Protein AF-A0A0A1D139-F1 (afdb_monomer)

Secondary structure (DSSP, 8-state):
---GGG-TTTTTT--TT-EEEEEEEE-TT-SS-TT-EEEEETTEEEEE--HHHHHHHHHHHHHHHHTTPPPEEEEEEEESSSEEEEE-

Foldseek 3Di:
DPDLQVQVVQCVPPDAQDKAKWWWAADCPDPVANLWTFTGGPNGTRGTDDNVVSVVCSVVCVVCVVVVHTDIFIWGFHPDVHTDTGTD

Sequence (88 aa):
MRDGHFHKAGFRGLKSGQIVDVDLAPEPGNPAEKWAVALKAAGQRIGYVASDFASLRQDIVARLNKSGKAVVATGLIADTEGRTASVF

Structure (mmCIF, N/CA/C/O backbone):
data_AF-A0A0A1D139-F1
#
_entry.id   AF-A0A0A1D139-F1
#
loop_
_atom_site.group_PDB
_atom_site.id
_atom_site.type_symbol
_atom_site.label_atom_id
_atom_site.label_alt_id
_atom_site.label_comp_id
_atom_site.label_asym_id
_atom_site.label_entity_id
_atom_site.label_seq_id
_atom_site.pdbx_PDB_ins_code
_atom_site.Cartn_x
_atom_site.Cartn_y
_atom_site.Cartn_z
_atom_site.occupancy
_atom_site.B_iso_or_equiv
_atom_site.auth_seq_id
_atom_site.auth_comp_id
_atom_site.auth_asym_id
_atom_site.auth_atom_id
_atom_site.pdbx_PDB_model_num
ATOM 1 N N . MET A 1 1 ? -1.041 -11.132 -6.102 1.00 49.19 1 MET A N 1
ATOM 2 C CA . MET A 1 1 ? -0.119 -10.336 -5.265 1.00 49.19 1 MET A CA 1
ATOM 3 C C . MET A 1 1 ? 1.210 -11.081 -5.216 1.00 49.19 1 MET A C 1
ATOM 5 O O . MET A 1 1 ? 1.171 -12.289 -5.025 1.00 49.19 1 MET A O 1
ATOM 9 N N . ARG A 1 2 ? 2.347 -10.429 -5.481 1.00 49.09 2 ARG A N 1
ATOM 10 C CA . ARG A 1 2 ? 3.681 -11.043 -5.326 1.00 49.09 2 ARG A CA 1
ATOM 11 C C . ARG A 1 2 ? 4.313 -10.548 -4.015 1.00 49.09 2 ARG A C 1
ATOM 13 O O . ARG A 1 2 ? 4.016 -9.442 -3.574 1.00 49.09 2 ARG A O 1
ATOM 20 N N . ASP A 1 3 ? 5.139 -11.389 -3.393 1.00 54.81 3 ASP A N 1
ATOM 21 C CA . ASP A 1 3 ? 6.130 -11.029 -2.359 1.00 54.81 3 ASP A CA 1
ATOM 22 C C . ASP A 1 3 ? 5.693 -10.814 -0.893 1.00 54.81 3 ASP A C 1
ATOM 24 O O . ASP A 1 3 ? 6.518 -10.414 -0.068 1.00 54.81 3 ASP A O 1
ATOM 28 N N . GLY A 1 4 ? 4.470 -11.187 -0.490 1.00 56.19 4 GLY A N 1
ATOM 29 C CA . GLY A 1 4 ? 4.058 -11.150 0.933 1.00 56.19 4 GLY A CA 1
ATOM 30 C C . GLY A 1 4 ? 5.000 -11.927 1.877 1.00 56.19 4 GLY A C 1
ATOM 31 O O . GLY A 1 4 ? 5.253 -11.515 3.012 1.00 56.19 4 GLY A O 1
ATOM 32 N N . HIS A 1 5 ? 5.629 -12.995 1.373 1.00 54.78 5 HIS A N 1
ATOM 33 C CA . HIS A 1 5 ? 6.586 -13.824 2.116 1.00 54.78 5 HIS A CA 1
ATOM 34 C C . HIS A 1 5 ? 7.853 -13.081 2.572 1.00 54.78 5 HIS A C 1
ATOM 36 O O . HIS A 1 5 ? 8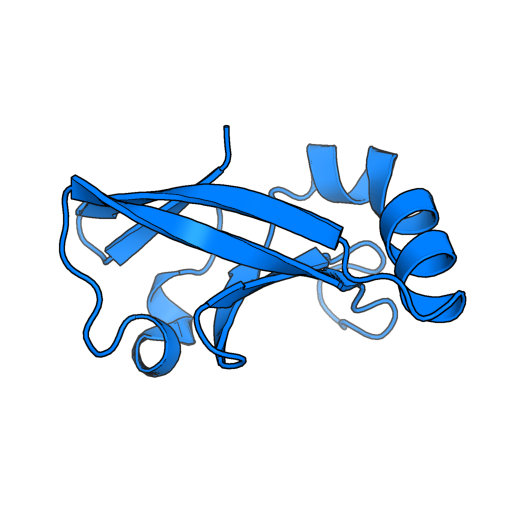.461 -13.489 3.566 1.00 54.78 5 HIS A O 1
ATOM 42 N N . PHE A 1 6 ? 8.243 -11.994 1.895 1.00 58.22 6 PHE A N 1
ATOM 43 C CA . PHE A 1 6 ? 9.426 -11.198 2.244 1.00 58.22 6 PHE A CA 1
ATOM 44 C C . PHE A 1 6 ? 9.139 -10.141 3.322 1.00 58.22 6 PHE A C 1
ATOM 46 O O . PHE A 1 6 ? 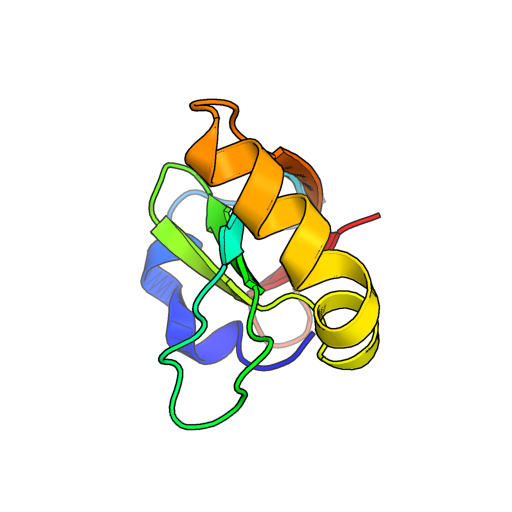10.063 -9.566 3.894 1.00 58.22 6 PHE A O 1
ATOM 53 N N . HIS A 1 7 ? 7.865 -9.923 3.664 1.00 68.38 7 HIS A N 1
ATOM 54 C CA . HIS A 1 7 ? 7.414 -8.855 4.559 1.00 68.38 7 HIS A CA 1
ATOM 55 C C . HIS A 1 7 ? 6.770 -9.377 5.855 1.00 68.38 7 HIS A C 1
ATOM 57 O O . HIS A 1 7 ? 5.857 -8.766 6.408 1.00 68.38 7 HIS A O 1
ATOM 63 N N . LYS A 1 8 ? 7.279 -10.495 6.396 1.00 71.06 8 LYS A N 1
ATOM 64 C CA . LYS A 1 8 ? 6.736 -11.166 7.601 1.00 71.06 8 LYS A CA 1
ATOM 65 C C . LYS A 1 8 ? 6.547 -10.238 8.807 1.00 71.06 8 LYS A C 1
ATOM 67 O O . LYS A 1 8 ? 5.612 -10.435 9.579 1.00 71.06 8 LYS A O 1
ATOM 72 N N . ALA A 1 9 ? 7.413 -9.234 8.966 1.00 76.00 9 ALA A N 1
ATOM 73 C CA . ALA A 1 9 ? 7.326 -8.267 10.059 1.00 76.00 9 ALA A CA 1
ATOM 74 C C . ALA A 1 9 ? 6.041 -7.423 10.005 1.00 76.00 9 ALA A C 1
ATOM 76 O O . ALA A 1 9 ? 5.440 -7.182 11.050 1.00 76.00 9 ALA A O 1
ATOM 77 N N . GLY A 1 10 ? 5.580 -7.039 8.810 1.00 78.00 10 GLY A N 1
ATOM 78 C CA . GLY A 1 10 ? 4.354 -6.256 8.647 1.00 78.00 10 GLY A CA 1
ATOM 79 C C . GLY A 1 10 ? 3.078 -7.052 8.934 1.00 78.00 10 GLY A C 1
ATOM 80 O O . GLY A 1 10 ? 2.058 -6.472 9.282 1.00 78.00 10 GLY A O 1
ATOM 81 N N . PHE A 1 11 ? 3.135 -8.386 8.860 1.00 82.31 11 PHE A N 1
ATOM 82 C CA . PHE A 1 11 ? 2.020 -9.265 9.232 1.00 82.31 11 PHE A CA 1
ATOM 83 C C . PHE A 1 11 ? 1.998 -9.627 10.726 1.00 82.31 11 PHE A C 1
ATOM 85 O O . PHE A 1 11 ? 1.195 -10.465 11.153 1.00 82.31 11 PHE A O 1
ATOM 92 N N . ARG A 1 12 ? 2.892 -9.064 11.549 1.00 83.25 12 ARG A N 1
ATOM 93 C CA . ARG A 1 12 ? 2.925 -9.352 12.987 1.00 83.25 12 ARG A CA 1
ATOM 94 C C . ARG A 1 12 ? 1.672 -8.783 13.657 1.00 83.25 12 ARG A C 1
ATOM 96 O O . ARG A 1 12 ? 1.411 -7.593 13.587 1.00 83.25 12 ARG A O 1
ATOM 103 N N . GLY A 1 13 ? 0.919 -9.649 14.334 1.00 83.62 13 GLY A N 1
ATOM 104 C CA . GLY A 1 13 ? -0.335 -9.278 15.002 1.00 83.62 13 GLY A CA 1
ATOM 105 C C . GLY A 1 13 ? -1.577 -9.361 14.112 1.00 83.62 13 GLY A C 1
ATOM 106 O O . GLY A 1 13 ? -2.684 -9.307 14.641 1.00 83.62 13 GLY A O 1
ATOM 107 N N . LEU A 1 14 ? -1.411 -9.572 12.802 1.00 85.50 14 LEU A N 1
ATOM 108 C CA . LEU A 1 14 ? -2.523 -9.807 11.885 1.00 85.50 14 LEU A CA 1
ATOM 109 C C . LEU A 1 14 ? -2.919 -11.287 11.869 1.00 85.50 14 LEU A C 1
ATOM 111 O O . LEU A 1 14 ? -2.062 -12.178 11.923 1.00 85.50 14 LEU A O 1
ATOM 115 N N . LYS A 1 15 ? -4.225 -11.548 11.793 1.00 86.81 15 LYS A N 1
ATOM 116 C CA . LYS A 1 15 ? -4.806 -12.897 11.760 1.00 86.81 15 LYS A CA 1
ATOM 117 C C . LYS A 1 15 ? -5.361 -13.218 10.377 1.00 86.81 15 LYS A C 1
ATOM 119 O O . LYS A 1 15 ? -5.851 -12.334 9.687 1.00 86.81 15 LYS A O 1
ATOM 124 N N . SER A 1 16 ? -5.321 -14.493 9.996 1.00 87.38 16 SER A N 1
ATOM 125 C CA . SER A 1 16 ? -6.057 -14.963 8.817 1.00 87.38 16 SER A CA 1
ATOM 126 C C . SER A 1 16 ? -7.555 -14.685 8.984 1.00 87.38 16 SER A C 1
ATOM 128 O O . SER A 1 16 ? -8.084 -14.787 10.092 1.00 87.38 16 SER A O 1
ATOM 130 N N . GLY A 1 17 ? -8.217 -14.282 7.903 1.00 88.38 17 GLY A N 1
ATOM 131 C CA . GLY A 1 17 ? -9.611 -13.838 7.887 1.00 88.38 17 GLY A CA 1
ATOM 132 C C . GLY A 1 17 ? -9.836 -12.414 8.407 1.00 88.38 17 GLY A C 1
ATOM 133 O O . GLY A 1 17 ? -10.969 -11.940 8.399 1.00 88.38 17 GLY A O 1
ATOM 134 N N . GLN A 1 18 ? -8.794 -11.712 8.864 1.00 90.75 18 GLN A N 1
ATOM 135 C CA . GLN A 1 18 ? -8.932 -10.347 9.363 1.00 90.75 18 GLN A CA 1
ATOM 136 C C . GLN A 1 18 ? -9.095 -9.358 8.208 1.00 90.75 18 GLN A C 1
ATOM 138 O O . GLN A 1 18 ? -8.293 -9.352 7.273 1.00 90.75 18 GLN A O 1
ATOM 143 N N . ILE A 1 19 ? -10.096 -8.485 8.319 1.00 91.00 19 ILE A N 1
ATOM 144 C CA . ILE A 1 19 ? -10.222 -7.295 7.477 1.00 91.00 19 ILE A CA 1
ATOM 145 C C . ILE A 1 19 ? -9.366 -6.185 8.090 1.00 91.00 19 ILE A C 1
ATOM 147 O O . ILE A 1 19 ? -9.442 -5.927 9.294 1.00 91.00 19 ILE A O 1
ATOM 151 N N . VAL A 1 20 ? -8.529 -5.557 7.273 1.00 90.44 20 VAL A N 1
ATOM 152 C CA . VAL A 1 20 ? -7.635 -4.469 7.669 1.00 90.44 20 VAL A CA 1
ATOM 153 C C . VAL A 1 20 ? -7.675 -3.355 6.640 1.00 90.44 20 VAL A C 1
ATOM 155 O O . VAL A 1 20 ? -7.767 -3.617 5.442 1.00 90.44 20 VAL A O 1
ATOM 158 N N . ASP A 1 21 ? -7.531 -2.121 7.102 1.00 92.94 21 ASP A N 1
ATOM 159 C CA . ASP A 1 21 ? -7.208 -1.013 6.213 1.00 92.94 21 ASP A CA 1
ATOM 160 C C . ASP A 1 21 ? -5.697 -0.972 5.981 1.00 92.94 21 ASP A C 1
ATOM 162 O O . ASP A 1 21 ? -4.892 -1.186 6.897 1.00 92.94 21 ASP A O 1
ATOM 166 N N . VAL A 1 22 ? -5.317 -0.734 4.730 1.00 93.19 22 VAL A N 1
ATOM 167 C CA . VAL A 1 22 ? -3.930 -0.670 4.282 1.00 93.19 22 VAL A CA 1
ATOM 168 C C . VAL A 1 22 ? -3.671 0.640 3.558 1.00 93.19 22 VAL A C 1
ATOM 170 O O . VAL A 1 22 ? -4.448 1.056 2.699 1.00 93.19 22 VAL A O 1
ATOM 173 N N . ASP A 1 23 ? -2.547 1.271 3.874 1.00 94.44 23 ASP A N 1
ATOM 174 C CA . ASP A 1 23 ? -2.088 2.468 3.182 1.00 94.44 23 ASP A CA 1
ATOM 175 C C . ASP A 1 23 ? -1.397 2.082 1.872 1.00 94.44 23 ASP A C 1
ATOM 177 O O . ASP A 1 23 ? -0.575 1.158 1.827 1.00 94.44 23 ASP A O 1
ATOM 181 N N . LEU A 1 24 ? -1.686 2.837 0.815 1.00 94.00 24 LEU A N 1
ATOM 182 C CA . LEU A 1 24 ? -1.030 2.735 -0.481 1.00 94.00 24 LEU A CA 1
ATOM 183 C C . LEU A 1 24 ? 0.055 3.809 -0.580 1.00 94.00 24 LEU A C 1
ATOM 185 O O . LEU A 1 24 ? -0.232 5.009 -0.616 1.00 94.00 24 LEU A O 1
ATOM 189 N N . ALA A 1 25 ? 1.310 3.373 -0.673 1.00 93.94 25 ALA A N 1
ATOM 190 C CA . ALA A 1 25 ? 2.471 4.249 -0.793 1.00 93.94 25 ALA A CA 1
ATOM 191 C C . ALA A 1 25 ? 3.209 3.995 -2.120 1.00 93.94 25 ALA A C 1
ATOM 193 O O . ALA A 1 25 ? 3.667 2.876 -2.347 1.00 93.94 25 ALA A O 1
ATOM 194 N N . PRO A 1 26 ? 3.357 4.996 -3.001 1.00 93.19 26 PRO A N 1
ATOM 195 C CA . PRO A 1 26 ? 4.070 4.824 -4.260 1.00 93.19 26 PRO A CA 1
ATOM 196 C C . PRO A 1 26 ? 5.580 4.735 -4.005 1.00 93.19 26 PRO A C 1
ATOM 198 O O . PRO A 1 26 ? 6.126 5.463 -3.175 1.00 93.19 26 PRO A O 1
ATOM 201 N N . GLU A 1 27 ? 6.267 3.876 -4.7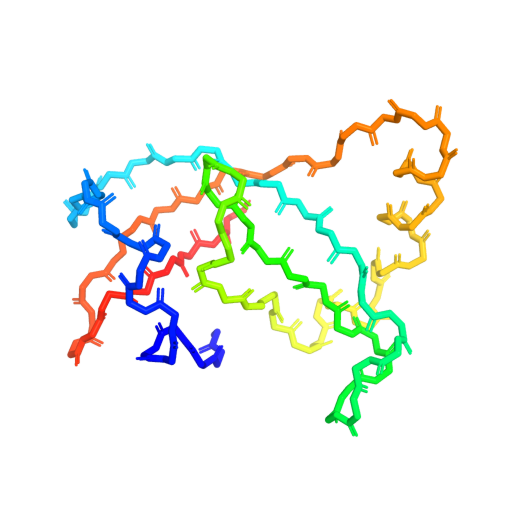52 1.00 91.62 27 GLU A N 1
ATOM 202 C CA . GLU A 1 27 ? 7.717 3.681 -4.675 1.00 91.62 27 GLU A CA 1
ATOM 203 C C . GLU A 1 27 ? 8.355 3.814 -6.066 1.00 91.62 27 GLU A C 1
ATOM 205 O O . GLU A 1 27 ? 8.847 2.836 -6.625 1.00 91.62 27 GLU A O 1
ATOM 210 N N . PRO A 1 28 ? 8.382 5.028 -6.649 1.00 85.38 28 PRO A N 1
ATOM 211 C CA . PRO A 1 28 ? 8.881 5.246 -8.011 1.00 85.38 28 PRO A CA 1
ATOM 212 C C . PRO A 1 28 ? 10.378 4.936 -8.190 1.00 85.38 28 PRO A C 1
ATOM 214 O O . PRO A 1 28 ? 10.844 4.805 -9.317 1.00 85.38 28 PRO A O 1
ATOM 217 N N . GLY A 1 29 ? 11.136 4.825 -7.092 1.00 84.94 29 GLY A N 1
ATOM 218 C CA . GLY A 1 29 ? 12.547 4.425 -7.087 1.00 84.94 29 GLY A CA 1
ATOM 219 C C . GLY A 1 29 ? 12.779 2.923 -6.895 1.00 84.94 29 GLY A C 1
ATOM 220 O O . GLY A 1 29 ? 13.916 2.521 -6.658 1.00 84.94 29 GLY A O 1
ATOM 221 N N . ASN A 1 30 ? 11.732 2.094 -6.926 1.00 84.25 30 ASN A N 1
ATOM 222 C CA . ASN A 1 30 ? 11.884 0.654 -6.757 1.00 84.25 30 ASN A CA 1
ATOM 223 C C . ASN A 1 30 ? 12.636 0.054 -7.970 1.00 84.25 30 ASN A C 1
ATOM 225 O O . ASN A 1 30 ? 12.185 0.219 -9.106 1.00 84.25 30 ASN A O 1
ATOM 229 N N . PRO A 1 31 ? 13.770 -0.646 -7.757 1.00 83.19 31 PRO A N 1
ATOM 230 C CA . PRO A 1 31 ? 14.614 -1.148 -8.843 1.00 83.19 31 PRO A CA 1
ATOM 231 C C . PRO A 1 31 ? 13.966 -2.27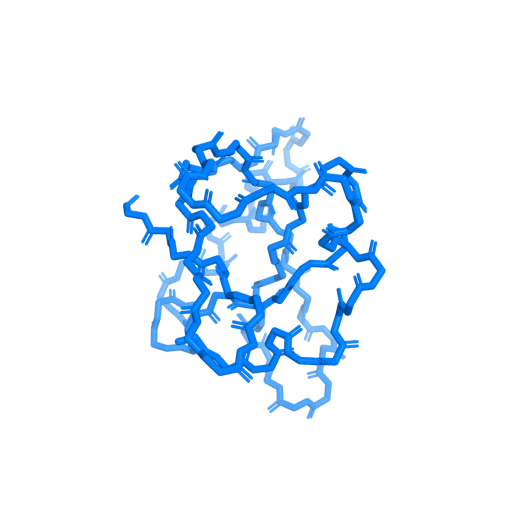8 -9.654 1.00 83.19 31 PRO A C 1
ATOM 233 O O . PRO A 1 31 ? 14.386 -2.522 -10.782 1.00 83.19 31 PRO A O 1
ATOM 236 N N . ALA A 1 32 ? 12.965 -2.969 -9.100 1.00 84.56 32 ALA A N 1
ATOM 237 C CA . ALA A 1 32 ? 12.255 -4.045 -9.786 1.00 84.56 32 ALA A CA 1
ATOM 238 C C . ALA A 1 32 ? 11.089 -3.523 -10.640 1.00 84.56 32 ALA A C 1
ATOM 240 O O . ALA A 1 32 ? 10.842 -4.041 -11.727 1.00 84.56 32 ALA A O 1
ATOM 241 N N . GLU A 1 33 ? 10.375 -2.496 -10.167 1.00 84.19 33 GLU A N 1
ATOM 242 C CA . GLU A 1 33 ? 9.196 -1.961 -10.848 1.00 84.19 33 GLU A CA 1
ATOM 243 C C . GLU A 1 33 ? 9.023 -0.453 -10.606 1.00 84.19 33 GLU A C 1
ATOM 245 O O . GLU A 1 33 ? 8.671 -0.017 -9.513 1.00 84.19 33 GLU A O 1
ATOM 250 N N . LYS A 1 34 ? 9.157 0.355 -11.668 1.00 87.19 34 LYS A N 1
ATOM 251 C CA . LYS A 1 34 ? 9.006 1.827 -11.612 1.00 87.19 34 LYS A CA 1
ATOM 252 C C . LYS A 1 34 ? 7.625 2.324 -11.160 1.00 87.19 34 LYS A C 1
ATOM 254 O O . LYS A 1 34 ? 7.469 3.484 -10.784 1.00 87.19 34 LYS A O 1
ATOM 259 N N . TRP A 1 35 ? 6.608 1.470 -11.240 1.00 90.69 35 TRP A N 1
ATOM 260 C CA . TRP A 1 35 ? 5.233 1.790 -10.859 1.00 90.69 35 TRP A CA 1
ATOM 261 C C . TRP A 1 35 ? 4.825 1.162 -9.526 1.00 90.69 35 TRP A C 1
ATOM 263 O O . TRP A 1 35 ? 3.645 1.194 -9.198 1.00 90.69 35 TRP A O 1
ATOM 273 N N . ALA A 1 36 ? 5.768 0.613 -8.753 1.00 91.75 36 ALA A N 1
ATOM 274 C CA . ALA A 1 36 ? 5.464 -0.095 -7.518 1.00 91.75 36 ALA A CA 1
ATOM 275 C C . ALA A 1 36 ? 4.622 0.758 -6.555 1.00 91.75 36 ALA A C 1
ATOM 277 O O . ALA A 1 36 ? 4.931 1.919 -6.276 1.00 91.75 36 ALA A O 1
ATOM 278 N N . VAL A 1 37 ? 3.569 0.148 -6.010 1.00 93.69 37 VAL A N 1
ATOM 279 C CA . VAL A 1 37 ? 2.757 0.713 -4.929 1.00 93.69 37 VAL A CA 1
ATOM 280 C C . VAL A 1 37 ? 2.801 -0.263 -3.765 1.00 93.69 37 VAL A C 1
ATOM 282 O O . VAL A 1 37 ? 2.281 -1.374 -3.851 1.00 93.69 37 VAL A O 1
ATOM 285 N N . ALA A 1 38 ? 3.459 0.138 -2.684 1.00 92.81 38 ALA A N 1
ATOM 286 C CA . ALA A 1 38 ? 3.554 -0.640 -1.463 1.00 92.81 38 ALA A CA 1
ATOM 287 C C . ALA A 1 38 ? 2.235 -0.596 -0.686 1.00 92.81 38 ALA A C 1
ATOM 289 O O . ALA A 1 38 ? 1.601 0.454 -0.574 1.00 92.81 38 ALA A O 1
ATOM 290 N N . LEU A 1 39 ? 1.878 -1.737 -0.104 1.00 92.44 39 LEU A N 1
ATOM 291 C CA . LEU A 1 39 ? 0.806 -1.874 0.872 1.00 92.44 39 LEU A CA 1
ATOM 292 C C . LEU A 1 39 ? 1.402 -1.836 2.270 1.00 92.44 39 LEU A C 1
ATOM 294 O O . LEU A 1 39 ? 2.342 -2.588 2.563 1.00 92.44 39 LEU A O 1
ATOM 298 N N . LYS A 1 40 ? 0.855 -0.987 3.139 1.00 92.50 40 LYS A N 1
ATOM 299 C CA . LYS A 1 40 ? 1.297 -0.875 4.529 1.00 92.50 40 LYS A CA 1
ATOM 300 C C . LYS A 1 40 ? 0.140 -1.092 5.496 1.00 92.50 40 LYS A C 1
ATOM 302 O O . LYS A 1 40 ? -0.891 -0.453 5.365 1.00 92.50 40 LYS A O 1
ATOM 307 N N . ALA A 1 41 ? 0.336 -1.949 6.491 1.00 89.62 41 ALA A N 1
ATOM 308 C CA . ALA A 1 41 ? -0.562 -2.084 7.635 1.00 89.62 41 ALA A CA 1
ATOM 309 C C . ALA A 1 41 ? 0.156 -1.567 8.883 1.00 89.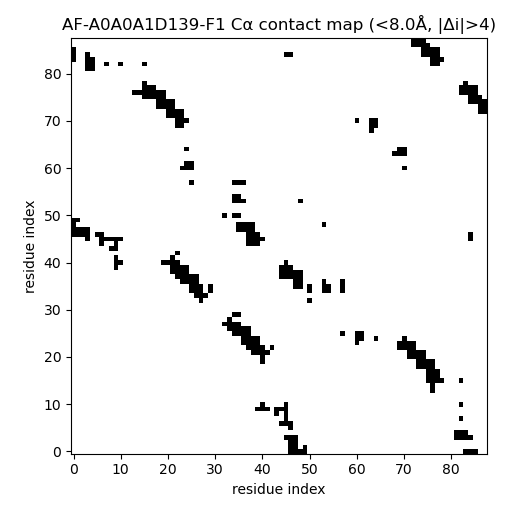62 41 ALA A C 1
ATOM 311 O O . ALA A 1 41 ? 1.305 -1.940 9.129 1.00 89.62 41 ALA A O 1
ATOM 312 N N . ALA A 1 42 ? -0.493 -0.688 9.653 1.00 86.75 42 ALA A N 1
ATOM 313 C CA . ALA A 1 42 ? 0.108 -0.043 10.828 1.00 86.75 42 ALA A CA 1
ATOM 314 C C . ALA A 1 42 ? 1.501 0.571 10.538 1.00 86.75 42 ALA A C 1
ATOM 316 O O . ALA A 1 42 ? 2.446 0.428 11.315 1.00 86.75 42 ALA A O 1
ATOM 317 N N . GLY A 1 43 ? 1.653 1.201 9.366 1.00 86.69 43 GLY A N 1
ATOM 318 C CA . GLY A 1 43 ? 2.909 1.807 8.908 1.00 86.69 43 GLY A CA 1
ATOM 319 C C . GLY A 1 43 ? 3.993 0.823 8.442 1.00 86.69 43 GLY A C 1
ATOM 320 O O . GLY A 1 43 ? 5.027 1.261 7.936 1.00 86.69 43 GLY A O 1
ATOM 321 N N . GLN A 1 44 ? 3.774 -0.489 8.555 1.00 89.75 44 GLN A N 1
ATOM 322 C CA . GLN A 1 44 ? 4.719 -1.523 8.130 1.00 89.75 44 GLN A CA 1
ATOM 323 C C . GLN A 1 44 ? 4.343 -2.082 6.762 1.00 89.75 44 GLN A C 1
ATOM 325 O O . GLN A 1 44 ? 3.183 -2.400 6.514 1.00 89.75 44 GLN A O 1
ATOM 330 N N . ARG A 1 45 ? 5.329 -2.246 5.873 1.00 90.44 45 ARG A N 1
ATOM 331 C CA . ARG A 1 45 ? 5.103 -2.845 4.552 1.00 90.44 45 ARG A CA 1
ATOM 332 C C . ARG A 1 45 ? 4.705 -4.311 4.710 1.00 90.44 45 ARG A C 1
ATOM 334 O O . ARG A 1 45 ? 5.398 -5.058 5.395 1.00 90.44 45 ARG A O 1
ATOM 341 N N . ILE A 1 46 ? 3.622 -4.701 4.048 1.00 88.19 46 ILE A N 1
ATOM 342 C CA . ILE A 1 46 ? 3.122 -6.084 3.987 1.00 88.19 46 ILE A CA 1
ATOM 343 C C . ILE A 1 46 ? 3.192 -6.671 2.573 1.00 88.19 46 ILE A C 1
ATOM 345 O O . ILE A 1 46 ? 2.995 -7.866 2.384 1.00 88.19 46 ILE A O 1
ATOM 349 N N . GLY A 1 47 ? 3.496 -5.846 1.571 1.00 89.25 47 GLY A N 1
ATOM 350 C CA . GLY A 1 47 ? 3.655 -6.282 0.191 1.00 89.25 47 GLY A CA 1
ATOM 351 C C . GLY A 1 47 ? 3.494 -5.132 -0.786 1.00 89.25 47 GLY A C 1
ATOM 352 O O . GLY A 1 47 ? 3.635 -3.963 -0.418 1.00 89.25 47 GLY A O 1
ATOM 353 N N . TYR A 1 48 ? 3.160 -5.486 -2.021 1.00 90.19 48 TYR A N 1
ATOM 354 C CA . TYR A 1 48 ? 2.883 -4.545 -3.097 1.00 90.19 48 TYR A CA 1
ATOM 355 C C . TYR A 1 48 ? 1.559 -4.879 -3.768 1.00 90.19 48 TYR A C 1
ATOM 357 O O . TYR A 1 48 ? 1.131 -6.035 -3.824 1.00 90.19 48 TYR A O 1
ATOM 365 N N . VAL A 1 49 ? 0.921 -3.848 -4.305 1.00 89.56 49 VAL A N 1
ATOM 366 C CA . VAL A 1 49 ? -0.196 -4.006 -5.229 1.00 89.56 49 VAL A CA 1
ATOM 367 C C . VAL A 1 49 ? 0.295 -4.725 -6.490 1.00 89.56 49 VAL A C 1
ATOM 369 O O . VAL A 1 49 ? 1.456 -4.603 -6.872 1.00 89.56 49 VAL A O 1
ATOM 372 N N . ALA A 1 50 ? -0.581 -5.499 -7.135 1.00 86.69 50 ALA A N 1
ATOM 373 C CA . ALA A 1 50 ? -0.242 -6.163 -8.390 1.00 86.69 50 ALA A CA 1
ATOM 374 C C . ALA A 1 50 ? 0.162 -5.143 -9.468 1.00 86.69 50 ALA A C 1
ATOM 376 O O . ALA A 1 50 ? -0.503 -4.116 -9.625 1.00 86.69 50 ALA A O 1
ATOM 377 N N . SER A 1 51 ? 1.213 -5.466 -10.223 1.00 83.94 51 SER A N 1
ATOM 378 C CA . SER A 1 51 ? 1.841 -4.596 -11.223 1.00 83.94 51 SER A CA 1
ATOM 379 C C . SER A 1 51 ? 0.853 -3.992 -12.225 1.00 83.94 51 SER A C 1
ATOM 381 O O . SER A 1 51 ? 0.902 -2.794 -12.490 1.00 83.94 51 SER A O 1
ATOM 383 N N . ASP A 1 52 ? -0.125 -4.769 -12.701 1.00 85.69 52 ASP A N 1
ATOM 384 C CA . ASP A 1 52 ? -1.140 -4.279 -13.646 1.00 85.69 52 ASP A CA 1
ATOM 385 C C . ASP A 1 52 ? -1.959 -3.123 -13.057 1.00 85.69 52 ASP A C 1
ATOM 387 O O . ASP A 1 52 ? -2.129 -2.078 -13.682 1.00 85.69 52 ASP A O 1
ATOM 391 N N . PHE A 1 53 ? -2.405 -3.262 -11.809 1.00 84.12 53 PHE A N 1
ATOM 392 C CA . PHE A 1 53 ? -3.138 -2.207 -11.115 1.00 84.12 53 PHE A CA 1
ATOM 393 C C . PHE A 1 53 ? -2.226 -1.032 -10.762 1.00 84.12 53 PHE A C 1
ATOM 395 O O . PHE A 1 53 ? -2.627 0.126 -10.888 1.00 84.12 53 PHE A O 1
ATOM 402 N N . ALA A 1 54 ? -1.004 -1.324 -10.316 1.00 86.06 54 ALA A N 1
ATOM 403 C CA . ALA A 1 54 ? -0.030 -0.315 -9.933 1.00 86.06 54 ALA A CA 1
ATOM 404 C C . ALA A 1 54 ? 0.314 0.591 -11.129 1.00 86.06 54 ALA A C 1
ATOM 406 O O . ALA A 1 54 ? 0.243 1.813 -11.017 1.00 86.06 54 ALA A O 1
ATOM 407 N N . SER A 1 55 ? 0.545 0.009 -12.308 1.00 86.56 55 SER A N 1
ATOM 408 C CA . SER A 1 55 ? 0.833 0.740 -13.548 1.00 86.56 55 SER A CA 1
ATOM 409 C C . SER A 1 55 ? -0.274 1.711 -13.973 1.00 86.56 55 SER A C 1
ATOM 411 O O . SER A 1 55 ? 0.021 2.758 -14.544 1.00 86.56 55 SER A O 1
ATOM 413 N N . LEU A 1 56 ? -1.534 1.396 -13.654 1.00 86.62 56 LEU A N 1
ATOM 414 C CA . LEU A 1 56 ? -2.699 2.202 -14.022 1.00 86.62 56 LEU A CA 1
ATOM 415 C C . LEU A 1 56 ? -3.038 3.304 -13.011 1.00 86.62 56 LEU A C 1
ATOM 417 O O . LEU A 1 56 ? -3.791 4.212 -13.353 1.00 86.62 56 LEU A O 1
ATOM 421 N N . ARG A 1 57 ? -2.590 3.182 -11.754 1.00 86.62 57 ARG A N 1
ATOM 422 C CA . ARG A 1 57 ? -3.084 4.020 -10.642 1.00 86.62 57 ARG A CA 1
ATOM 423 C C . ARG A 1 57 ? -1.990 4.650 -9.780 1.00 86.62 57 ARG A C 1
ATOM 425 O O . ARG A 1 57 ? -2.319 5.414 -8.870 1.00 86.62 57 ARG A O 1
ATOM 432 N N . GLN A 1 58 ? -0.709 4.352 -10.019 1.00 91.62 58 GLN A N 1
ATOM 433 C CA . GLN A 1 58 ? 0.395 4.892 -9.212 1.00 91.62 58 GLN A CA 1
ATOM 434 C C . GLN A 1 58 ? 0.425 6.423 -9.232 1.00 91.62 58 GLN A C 1
ATOM 436 O O . GLN A 1 58 ? 0.642 7.034 -8.191 1.00 91.62 58 GLN A O 1
ATOM 441 N N . ASP A 1 59 ? 0.135 7.047 -10.371 1.00 92.50 59 ASP A N 1
ATOM 442 C CA . ASP A 1 59 ? 0.090 8.501 -10.536 1.00 92.50 59 ASP A CA 1
ATOM 443 C C . ASP A 1 59 ? -0.973 9.168 -9.642 1.00 92.50 59 ASP A C 1
ATOM 445 O O . ASP A 1 59 ? -0.695 10.171 -8.978 1.00 92.50 59 ASP A O 1
ATOM 449 N N . ILE A 1 60 ? -2.168 8.579 -9.560 1.00 91.88 60 ILE A N 1
ATOM 450 C CA . ILE A 1 60 ? -3.263 9.024 -8.693 1.00 91.88 60 ILE A CA 1
ATOM 451 C C . ILE A 1 60 ? -2.840 8.894 -7.231 1.00 91.88 60 ILE A C 1
ATOM 453 O O . ILE A 1 60 ? -2.966 9.850 -6.459 1.00 91.88 60 ILE A O 1
ATOM 457 N N . VAL A 1 61 ? -2.292 7.734 -6.860 1.00 92.50 61 VAL A N 1
ATOM 458 C CA . VAL A 1 61 ? -1.800 7.465 -5.504 1.00 92.50 61 VAL A CA 1
ATOM 459 C C . VAL A 1 61 ? -0.700 8.461 -5.124 1.00 92.50 61 VAL A C 1
ATOM 461 O O . VAL A 1 61 ? -0.725 9.024 -4.029 1.00 92.50 61 VAL A O 1
ATOM 464 N N . ALA A 1 62 ? 0.241 8.737 -6.025 1.00 92.88 62 ALA A N 1
ATOM 465 C CA . ALA A 1 62 ? 1.321 9.690 -5.809 1.00 92.88 62 ALA A CA 1
ATOM 466 C C . ALA A 1 62 ? 0.822 11.125 -5.682 1.00 92.88 62 ALA A C 1
ATOM 468 O O . ALA A 1 62 ? 1.247 11.844 -4.775 1.00 92.88 62 ALA A O 1
ATOM 469 N N . ARG A 1 63 ? -0.113 11.546 -6.535 1.00 94.12 63 ARG A N 1
ATOM 470 C CA . ARG A 1 63 ? -0.696 12.888 -6.478 1.00 94.12 63 ARG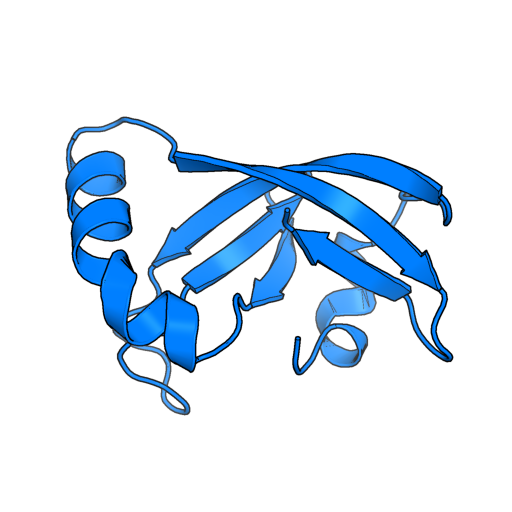 A CA 1
ATOM 471 C C . ARG A 1 63 ? -1.444 13.126 -5.168 1.00 94.12 63 ARG A C 1
ATOM 473 O O . ARG A 1 63 ? -1.276 14.185 -4.565 1.00 94.12 63 ARG A O 1
ATOM 480 N N . LEU A 1 64 ? -2.247 12.161 -4.723 1.00 93.38 64 LEU A N 1
ATOM 481 C CA . LEU A 1 64 ? -3.007 12.270 -3.477 1.00 93.38 64 LEU A CA 1
ATOM 482 C C . LEU A 1 64 ? -2.081 12.287 -2.257 1.00 93.38 64 LEU A C 1
ATOM 484 O O . LEU A 1 64 ? -2.171 13.224 -1.460 1.00 93.38 64 LEU A O 1
ATOM 488 N N . ASN A 1 65 ? -1.119 11.363 -2.181 1.00 92.31 65 ASN A N 1
ATOM 489 C CA . ASN A 1 65 ? -0.120 11.354 -1.110 1.00 92.31 65 ASN A CA 1
ATOM 490 C C . ASN A 1 65 ? 0.686 12.665 -1.065 1.00 92.31 65 ASN A C 1
ATOM 492 O O . ASN A 1 65 ? 0.847 13.251 0.004 1.00 92.31 65 ASN A O 1
ATOM 496 N N . LYS A 1 66 ? 1.113 13.204 -2.218 1.00 92.94 66 LYS A N 1
ATOM 497 C CA . LYS A 1 66 ? 1.820 14.498 -2.298 1.00 92.94 66 LYS A CA 1
ATOM 498 C C . LYS A 1 66 ? 0.967 15.681 -1.823 1.00 92.94 66 LYS A C 1
ATOM 500 O O . LYS A 1 66 ? 1.518 16.667 -1.346 1.00 92.94 66 LYS A O 1
ATOM 505 N N . SER A 1 67 ? -0.359 15.591 -1.929 1.00 94.56 67 SER A N 1
ATOM 506 C CA . SER A 1 67 ? -1.284 16.606 -1.403 1.00 94.56 67 SER A CA 1
ATOM 507 C C . SER A 1 67 ? -1.525 16.509 0.111 1.00 94.56 67 SER A C 1
ATOM 509 O O . SER A 1 67 ? -2.329 17.269 0.644 1.00 94.56 67 SER A O 1
ATOM 511 N N . GLY A 1 68 ? -0.856 15.576 0.800 1.00 93.00 68 GLY A N 1
ATOM 512 C CA . GLY A 1 68 ? -1.032 15.326 2.231 1.00 93.00 68 GLY A CA 1
ATOM 513 C C . GLY A 1 68 ? -2.214 14.413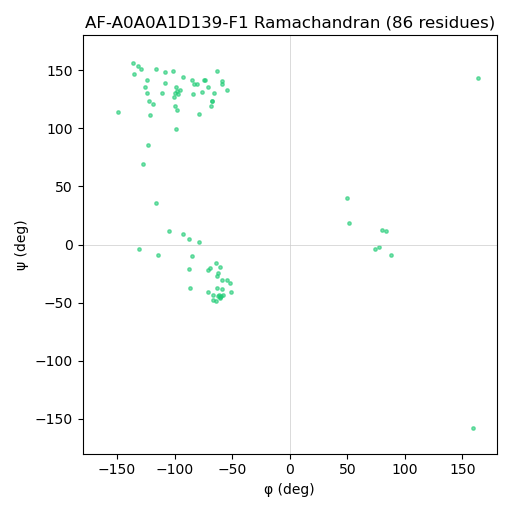 2.564 1.00 93.00 68 GLY A C 1
ATOM 514 O O . GLY A 1 68 ? -2.591 14.310 3.727 1.00 93.00 68 GLY A O 1
ATOM 515 N N . LYS A 1 69 ? -2.815 13.754 1.563 1.00 93.56 69 LYS A N 1
ATOM 516 C CA . LYS A 1 69 ? -3.928 12.816 1.754 1.00 93.56 69 LYS A CA 1
ATOM 517 C C . LYS A 1 69 ? -3.421 11.381 1.700 1.00 93.56 69 LYS A C 1
ATOM 519 O O . LYS A 1 69 ? -2.805 10.998 0.711 1.00 93.56 69 LYS A O 1
ATOM 524 N N . ALA A 1 70 ? -3.741 10.585 2.716 1.00 91.25 70 ALA A N 1
ATOM 525 C CA . ALA A 1 70 ? -3.503 9.149 2.672 1.00 91.25 70 ALA A CA 1
ATOM 526 C C . ALA A 1 70 ? -4.468 8.483 1.681 1.00 91.25 70 ALA A C 1
ATOM 528 O O . ALA A 1 70 ? -5.664 8.787 1.665 1.00 91.25 70 ALA A O 1
ATOM 529 N N . VAL A 1 71 ? -3.945 7.577 0.857 1.00 94.06 71 VAL A N 1
ATOM 530 C CA . VAL A 1 71 ? -4.766 6.682 0.037 1.00 94.06 71 VAL A CA 1
ATOM 531 C C . VAL A 1 71 ? -4.830 5.345 0.745 1.00 94.06 71 VAL A C 1
ATOM 533 O O . VAL A 1 71 ? -3.798 4.711 0.949 1.00 94.06 71 VAL A O 1
ATOM 536 N N . VAL A 1 72 ? -6.038 4.935 1.110 1.00 93.06 72 VAL A N 1
ATOM 537 C CA . VAL A 1 72 ? -6.294 3.698 1.846 1.00 93.06 72 VAL A CA 1
ATOM 538 C C . VAL A 1 72 ? -7.121 2.744 1.000 1.00 93.06 72 VAL A C 1
ATOM 540 O O . VAL A 1 72 ? -7.913 3.174 0.159 1.00 93.06 72 VAL A O 1
ATOM 543 N N . ALA A 1 73 ? -6.940 1.452 1.229 1.00 91.25 73 ALA A N 1
ATOM 544 C CA . ALA A 1 73 ? -7.824 0.419 0.722 1.00 91.25 73 ALA A CA 1
ATOM 545 C C . ALA A 1 73 ? -8.105 -0.603 1.818 1.00 91.25 73 ALA A C 1
ATOM 547 O O . ALA A 1 73 ? -7.308 -0.773 2.738 1.00 91.25 73 ALA A O 1
ATOM 548 N N . THR A 1 74 ? -9.224 -1.302 1.701 1.00 90.75 74 THR A N 1
ATOM 549 C CA . THR A 1 74 ? -9.582 -2.364 2.635 1.00 90.75 74 THR A CA 1
ATOM 550 C C . THR A 1 74 ? -9.139 -3.703 2.056 1.00 90.75 74 THR A C 1
ATOM 552 O O . THR A 1 74 ? -9.360 -4.001 0.881 1.00 90.75 74 THR A O 1
ATOM 555 N N . GLY A 1 75 ? -8.481 -4.516 2.876 1.00 87.81 75 GLY A N 1
ATOM 556 C CA . GLY A 1 75 ? -7.981 -5.821 2.478 1.00 87.81 75 GLY A CA 1
ATOM 557 C C . GLY A 1 75 ? -8.326 -6.927 3.465 1.00 87.81 75 GLY A C 1
ATOM 558 O O . GLY A 1 75 ? -8.501 -6.698 4.658 1.00 87.81 75 GLY A O 1
ATOM 559 N N . LEU A 1 76 ? -8.397 -8.151 2.952 1.00 88.62 76 LEU A N 1
ATOM 560 C CA . LEU A 1 76 ? -8.521 -9.380 3.726 1.00 88.62 76 LEU A CA 1
ATOM 561 C C . LEU A 1 76 ? -7.155 -1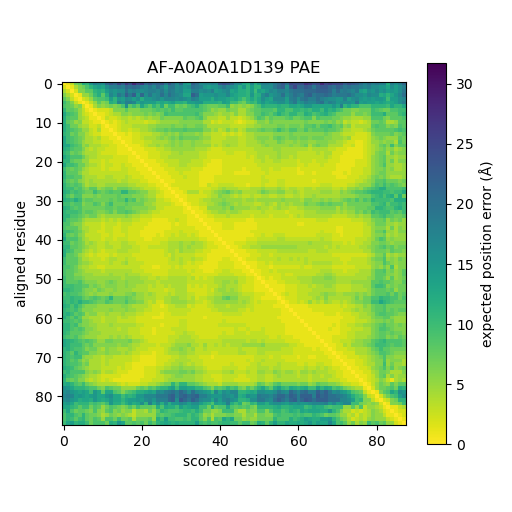0.047 3.846 1.00 88.62 76 LEU A C 1
ATOM 563 O O . LEU A 1 76 ? -6.478 -10.280 2.843 1.00 88.62 76 LEU A O 1
ATOM 567 N N . ILE A 1 77 ? -6.769 -10.416 5.061 1.00 87.81 77 ILE A N 1
ATOM 568 C CA . ILE A 1 77 ? -5.606 -11.269 5.289 1.00 87.81 77 ILE A CA 1
ATOM 569 C C . ILE A 1 77 ? -6.004 -12.719 5.010 1.00 87.81 77 ILE A C 1
ATOM 571 O O . ILE A 1 77 ? -6.804 -13.299 5.739 1.00 87.81 77 ILE A O 1
ATOM 575 N N . ALA A 1 78 ? -5.443 -13.304 3.958 1.00 84.06 78 ALA A N 1
ATOM 576 C CA . ALA A 1 78 ? -5.628 -14.696 3.577 1.00 84.06 78 ALA A CA 1
ATOM 577 C C . ALA A 1 78 ? -4.347 -15.496 3.856 1.00 84.06 78 ALA A C 1
ATOM 579 O O . ALA A 1 78 ? -3.234 -15.022 3.618 1.00 84.06 78 ALA A O 1
ATOM 580 N N . ASP A 1 79 ? -4.504 -16.714 4.368 1.00 72.50 79 ASP A N 1
ATOM 581 C CA . ASP A 1 79 ? -3.395 -17.645 4.571 1.00 72.50 79 ASP A CA 1
ATOM 582 C C . ASP A 1 79 ? -3.360 -18.631 3.401 1.00 72.50 79 ASP A C 1
ATOM 584 O O . ASP A 1 79 ? -4.163 -19.558 3.324 1.00 72.50 79 ASP A O 1
ATOM 588 N N . THR A 1 80 ? -2.475 -18.379 2.444 1.00 61.25 80 THR A N 1
ATOM 589 C CA . THR A 1 80 ? -2.264 -19.225 1.263 1.00 61.25 80 THR A CA 1
ATOM 590 C C . THR A 1 80 ? -0.796 -19.620 1.265 1.00 61.25 80 THR A C 1
ATOM 592 O O . THR A 1 80 ? 0.030 -18.895 0.724 1.00 61.25 80 THR A O 1
ATOM 595 N N . GLU A 1 81 ? -0.458 -20.692 1.993 1.00 57.69 81 GLU A N 1
ATOM 596 C CA . GLU A 1 81 ? 0.919 -21.201 2.200 1.00 57.69 81 GLU A CA 1
ATOM 597 C C . GLU A 1 81 ? 1.936 -20.131 2.683 1.00 57.69 81 GLU A C 1
ATOM 599 O O . GLU A 1 81 ? 3.157 -20.296 2.634 1.00 57.69 81 GLU A O 1
ATOM 604 N N . GLY A 1 82 ? 1.406 -19.027 3.214 1.00 59.62 82 GLY A N 1
ATOM 605 C CA . GLY A 1 82 ? 2.061 -17.776 3.556 1.00 59.62 82 GLY A CA 1
ATOM 606 C C . GLY A 1 82 ? 1.007 -16.684 3.735 1.00 59.62 82 GLY A C 1
ATOM 607 O O . GLY A 1 82 ? -0.012 -16.649 3.043 1.00 59.62 82 GLY A O 1
ATOM 608 N N . ARG A 1 83 ? 1.230 -15.788 4.701 1.00 61.47 83 ARG A N 1
ATOM 609 C CA . ARG A 1 83 ? 0.300 -14.683 4.958 1.00 61.47 83 ARG A CA 1
ATOM 610 C C . ARG A 1 83 ? 0.332 -13.711 3.786 1.00 61.47 83 ARG A C 1
ATOM 612 O O . ARG A 1 83 ? 1.369 -13.111 3.508 1.00 61.47 83 ARG A O 1
ATOM 619 N N . THR A 1 84 ? -0.815 -13.545 3.146 1.00 68.12 84 THR A N 1
ATOM 620 C CA . THR A 1 84 ? -1.015 -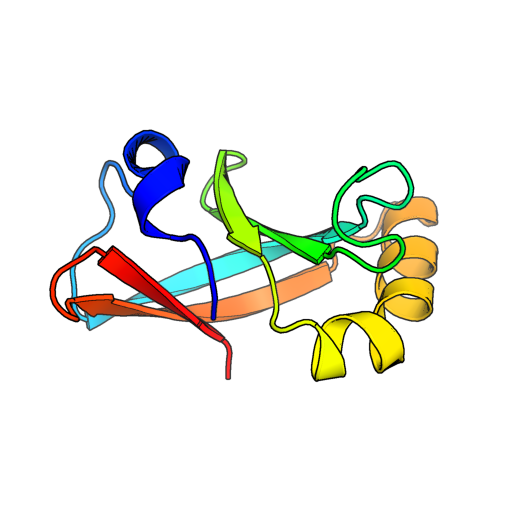12.656 2.004 1.00 68.12 84 THR A CA 1
ATOM 621 C C . THR A 1 84 ? -2.150 -11.698 2.336 1.00 68.12 84 THR A C 1
ATOM 623 O O . THR A 1 84 ? -3.130 -12.086 2.964 1.00 68.12 84 THR A O 1
ATOM 626 N N . ALA A 1 85 ? -2.046 -10.436 1.934 1.00 64.81 85 ALA A N 1
ATOM 627 C CA . ALA A 1 85 ? -3.196 -9.537 1.942 1.00 64.81 85 ALA A CA 1
ATOM 628 C C . ALA A 1 85 ? -3.867 -9.586 0.565 1.00 64.81 85 ALA A C 1
ATOM 630 O O . ALA A 1 85 ? -3.190 -9.724 -0.445 1.00 64.81 85 ALA A O 1
ATOM 631 N N . SER A 1 86 ? -5.186 -9.487 0.492 1.00 71.12 86 SER A N 1
ATOM 632 C CA . SER A 1 86 ? -5.921 -9.291 -0.761 1.00 71.12 86 SER A CA 1
ATOM 633 C C . SER A 1 86 ? -6.731 -8.018 -0.632 1.00 71.12 86 SER A C 1
ATOM 635 O O . SER A 1 86 ? -7.488 -7.885 0.321 1.00 71.12 86 SER A O 1
ATOM 637 N N . VAL A 1 87 ? -6.533 -7.077 -1.550 1.00 66.62 87 VAL A N 1
ATOM 638 C CA . VAL A 1 87 ? -7.242 -5.791 -1.568 1.00 66.62 87 VAL A CA 1
ATOM 639 C C . VAL A 1 87 ? -8.396 -5.905 -2.558 1.00 66.62 87 VAL A C 1
ATOM 641 O O . VAL A 1 87 ? -8.175 -6.406 -3.664 1.00 66.62 87 VAL A O 1
ATOM 644 N N . PHE A 1 88 ? -9.591 -5.475 -2.152 1.00 59.19 88 PHE A N 1
ATOM 645 C CA . PHE A 1 88 ? -10.807 -5.495 -2.973 1.00 59.19 88 PHE A CA 1
ATOM 646 C C . PHE A 1 88 ? -11.191 -4.086 -3.428 1.00 59.19 88 PHE A C 1
ATOM 648 O O . PHE A 1 88 ? -10.951 -3.131 -2.655 1.00 59.19 88 PHE A O 1
#

pLDDT: mean 83.4, std 12.18, range [49.09, 94.56]

Solvent-accessible surface area (backbone atoms only — not comparable to full-atom values): 4899 Å² total; per-residue (Å²): 112,63,63,23,79,82,23,58,76,32,49,63,92,64,51,70,77,36,76,43,69,28,39,52,44,64,35,66,83,40,91,91,39,61,41,38,25,34,31,21,38,95,87,26,54,36,35,40,54,44,66,75,61,17,65,75,40,31,68,60,44,41,53,39,44,75,71,75,38,88,45,72,46,50,24,39,27,43,72,69,102,46,65,33,72,45,76,114

Mean predicted aligned error: 5.7 Å

Radius of gyration: 12.35 Å; Cα contacts (8 Å, |Δi|>4): 177; chains: 1; bounding box: 25×38×29 Å

Nearest PDB structures (foldseek):
  4xzg-assembly1_A  TM=6.924E-01  e=2.021E-02  Homo sapiens
  2mzn-assembly1_A  TM=4.873E-01  e=2.077E-01  Homo sapiens
  7kux-assembly1_D  TM=2.925E-01  e=7.942E+00  Physcomitrium patens
  7bgi-assembly1_D  TM=2.836E-01  e=9.501E+00  Chlamydomonas reinhardtii